Protein AF-A0A3D5Q0X5-F1 (afdb_monomer)

Radius of gyration: 21.42 Å; Cα contacts (8 Å, |Δi|>4): 268; chains: 1; bounding box: 48×44×66 Å

Nearest PDB structures (foldseek):
  3klq-assembly1_A  TM=2.831E-01  e=4.852E-01  Streptococcus pyogenes
  3klq-assembly2_B  TM=2.777E-01  e=5.417E-01  Streptococcus pyogenes
  8k6t-assembly1_A  TM=2.845E-01  e=7.535E-01  Streptococcus pyogenes serotype M3
  8tld-assembly1_E  TM=3.742E-01  e=3.516E+00  Homo sapiens
  5gni-assembly1_A  TM=3.194E-01  e=2.392E+00  Homo sapiens

pLDDT: mean 80.05, std 17.89, range [35.81, 97.56]

Secondary structure (DSSP, 8-state):
------SSS-------------PPPGGG----PEEEEEEESSTT--EEEEEEE--BTTB------SPPSEEEEEEEE--SS-SSEES-TTSEEEESEETTEE-PEEE-SSPPP------EE-----TTSS---TT---EEPPBPTTSSB--------

Mean predicted aligned error: 11.29 Å

Foldseek 3Di:
DDDDDDPDPDRDDDDDDDDDDDDDQLQPAWLDKKKKFWFAPDPVRATPDIAIFTRGRNDTDDDDDPDDFHKTKIKMWDPPVQPQFGLAAQIKIWTPPDVVDHDIDGDGPDDDDDHDTDIDGHHPDPVPDDDPPVPDDGHGADADPVRHHPPDHDDDD

Sequence (157 aa):
QVVYDAGSASGRTLTIPVIQQTGDSLNDRNAGRHYVLLVSTGDSQETVQQVVVEAQAGQYRFAFNDVSPGKYFLVAGTDTDNNGLICENGEACAEYPVNGLPEPLVFDGDSLPELSLSTSFRRPTISALGEPRYGFRGYRIKPASDGSPIKRVRTSD

Solvent-accessible surface area (backbone atoms only — not comparable to full-atom values): 10099 Å² total; per-residue (Å²): 140,85,88,78,90,74,96,64,99,66,92,76,84,82,84,78,90,79,86,80,78,82,72,78,55,69,50,70,43,66,82,58,60,29,45,37,35,36,21,38,74,56,96,80,49,48,46,78,45,75,47,34,36,56,58,54,73,35,36,75,75,86,83,87,76,92,68,73,60,47,56,27,35,47,37,35,18,18,51,85,86,69,81,51,38,20,47,35,72,74,16,33,24,20,25,28,74,34,74,99,56,62,47,76,44,79,40,84,65,66,89,75,77,94,81,78,64,67,76,42,66,35,66,74,80,61,98,82,71,72,89,69,70,78,88,69,73,46,50,55,61,58,57,33,101,86,67,44,75,67,85,67,65,67,78,82,128

Structure (mmCIF, N/CA/C/O backbone):
data_AF-A0A3D5Q0X5-F1
#
_entry.id   AF-A0A3D5Q0X5-F1
#
loop_
_atom_site.group_PDB
_atom_site.id
_atom_site.type_symbol
_atom_site.label_atom_id
_atom_site.label_alt_id
_atom_site.label_comp_id
_atom_site.label_asym_id
_atom_site.label_entity_id
_atom_site.label_seq_id
_atom_site.pdbx_PDB_ins_code
_atom_site.Cartn_x
_atom_site.Cartn_y
_atom_site.Cartn_z
_atom_site.occupancy
_atom_site.B_iso_or_equiv
_atom_site.auth_seq_id
_atom_site.auth_comp_id
_atom_site.auth_asym_id
_atom_site.auth_atom_id
_atom_site.pdbx_PDB_model_num
ATOM 1 N N . GLN A 1 1 ? 13.290 9.099 -37.656 1.00 42.53 1 GLN A N 1
ATOM 2 C CA . GLN A 1 1 ? 14.292 9.836 -38.454 1.00 42.53 1 GLN A CA 1
ATOM 3 C C . GLN A 1 1 ? 13.991 11.315 -38.263 1.00 42.53 1 GLN A C 1
ATOM 5 O O . GLN A 1 1 ? 12.853 11.695 -38.499 1.00 42.53 1 GLN A O 1
ATOM 10 N N . VAL A 1 2 ? 14.924 12.113 -37.742 1.00 41.03 2 VAL A N 1
ATOM 11 C CA . VAL A 1 2 ? 14.722 13.562 -37.567 1.00 41.03 2 VAL A CA 1
ATOM 12 C C . VAL A 1 2 ? 15.650 14.264 -38.547 1.00 41.03 2 VAL A C 1
ATOM 14 O O . VAL A 1 2 ? 16.857 14.042 -38.505 1.00 41.03 2 VAL A O 1
ATOM 17 N N . VAL A 1 3 ? 15.079 15.050 -39.456 1.00 42.88 3 VAL A N 1
ATOM 18 C CA . VAL A 1 3 ? 15.833 15.861 -40.416 1.00 42.88 3 VAL A CA 1
ATOM 19 C C . VAL A 1 3 ? 15.904 17.273 -39.851 1.00 42.88 3 VAL A C 1
ATOM 21 O O . VAL A 1 3 ? 14.868 17.857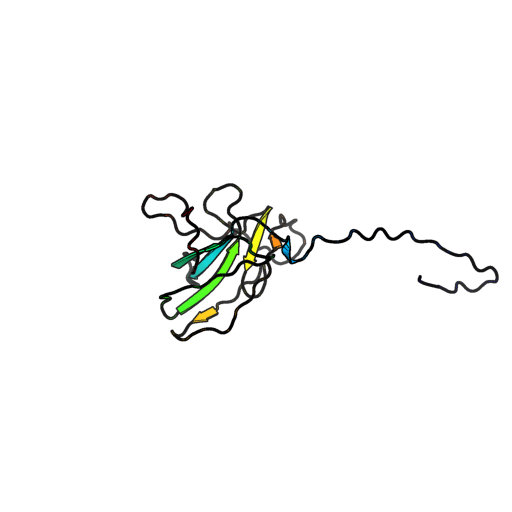 -39.544 1.00 42.88 3 VAL A O 1
ATOM 24 N N . TYR A 1 4 ? 17.112 17.808 -39.693 1.00 48.81 4 TYR A N 1
ATOM 25 C CA . TYR A 1 4 ? 17.330 19.216 -39.375 1.00 48.81 4 TYR A CA 1
ATOM 26 C C . TYR A 1 4 ? 18.122 19.867 -40.510 1.00 48.81 4 TYR A C 1
ATOM 28 O O . TYR A 1 4 ? 19.075 19.278 -41.022 1.00 48.81 4 TYR A O 1
ATOM 36 N N . ASP A 1 5 ? 17.701 21.064 -40.915 1.00 50.16 5 ASP A N 1
ATOM 37 C CA . ASP A 1 5 ? 18.340 21.834 -41.980 1.00 50.16 5 ASP A CA 1
ATOM 38 C C . ASP A 1 5 ? 19.329 22.827 -41.356 1.00 50.16 5 ASP A C 1
ATOM 40 O O . ASP A 1 5 ? 18.942 23.785 -40.684 1.00 50.16 5 ASP A O 1
ATOM 44 N N . ALA A 1 6 ? 20.622 22.553 -41.519 1.00 47.62 6 ALA A N 1
ATOM 45 C CA . ALA A 1 6 ? 21.673 23.515 -41.235 1.00 47.62 6 ALA A CA 1
ATOM 46 C C . ALA A 1 6 ? 22.067 24.147 -42.569 1.00 47.62 6 ALA A C 1
ATOM 48 O O . ALA A 1 6 ? 22.757 23.524 -43.378 1.00 47.62 6 ALA A O 1
ATOM 49 N N . GLY A 1 7 ? 21.591 25.372 -42.792 1.00 50.75 7 GLY A N 1
ATOM 50 C CA . GLY A 1 7 ? 21.785 26.121 -44.026 1.00 50.75 7 GLY A CA 1
ATOM 51 C C . GLY A 1 7 ? 23.257 26.276 -44.393 1.00 50.75 7 GLY A C 1
ATOM 52 O O . GLY A 1 7 ? 23.924 27.188 -43.917 1.00 50.75 7 GLY A O 1
ATOM 53 N N . SER A 1 8 ? 23.754 25.371 -45.235 1.00 53.22 8 SER A N 1
ATOM 54 C CA . SER A 1 8 ? 24.803 25.548 -46.247 1.00 53.22 8 SER A CA 1
ATOM 55 C C . SER A 1 8 ? 25.090 24.194 -46.902 1.00 53.22 8 SER A C 1
ATOM 57 O O . SER A 1 8 ? 25.695 23.309 -46.306 1.00 53.22 8 SER A O 1
ATOM 59 N N . ALA A 1 9 ? 24.607 24.059 -48.139 1.00 54.34 9 ALA A N 1
ATOM 60 C CA . ALA A 1 9 ? 24.952 23.097 -49.188 1.00 54.34 9 ALA A CA 1
ATOM 61 C C . ALA A 1 9 ? 25.980 21.994 -48.846 1.00 54.34 9 ALA A C 1
ATOM 63 O O . ALA A 1 9 ? 27.131 22.054 -49.269 1.00 54.34 9 ALA A O 1
ATOM 64 N N . SER A 1 10 ? 25.544 20.961 -48.123 1.00 59.34 10 SER A N 1
ATOM 65 C CA . SER A 1 10 ? 25.983 19.556 -48.215 1.00 59.34 10 SER A CA 1
ATOM 66 C C . SER A 1 10 ? 25.198 18.775 -47.165 1.00 59.34 10 SER A C 1
ATOM 68 O O . SER A 1 10 ? 25.491 18.873 -45.975 1.00 59.34 10 SER A O 1
ATOM 70 N N . GLY A 1 11 ? 24.171 18.032 -47.584 1.00 51.44 11 GLY A N 1
ATOM 71 C CA . GLY A 1 11 ? 23.324 17.256 -46.675 1.00 51.44 11 GLY A CA 1
ATOM 72 C C . GLY A 1 11 ? 24.134 16.202 -45.918 1.00 51.44 11 GLY A C 1
ATOM 73 O O . GLY A 1 11 ? 24.429 15.134 -46.448 1.00 51.44 11 GLY A O 1
ATOM 74 N N . ARG A 1 12 ? 24.520 16.498 -44.674 1.00 60.34 12 ARG A N 1
ATOM 75 C CA . ARG A 1 12 ? 25.175 15.542 -43.774 1.00 60.34 12 ARG A CA 1
ATOM 76 C C . ARG A 1 12 ? 24.084 14.769 -43.044 1.00 60.34 12 ARG A C 1
ATOM 78 O O . ARG A 1 12 ? 23.283 15.355 -42.326 1.00 60.34 12 ARG A O 1
ATOM 85 N N . THR A 1 13 ? 24.051 13.454 -43.236 1.00 59.34 13 THR A N 1
ATOM 86 C CA . THR A 1 13 ? 23.110 12.577 -42.529 1.00 59.34 13 THR A CA 1
ATOM 87 C C . THR A 1 13 ? 23.695 12.219 -41.165 1.00 59.34 13 THR A C 1
ATOM 89 O O . THR A 1 13 ? 24.755 11.599 -41.094 1.00 59.34 13 THR A O 1
ATOM 92 N N . LEU A 1 14 ? 23.022 12.616 -40.083 1.00 60.47 14 LEU A N 1
ATOM 93 C CA . LEU A 1 14 ? 23.334 12.167 -38.727 1.00 60.47 14 LEU A CA 1
ATOM 94 C C . LEU A 1 14 ? 22.533 10.895 -38.425 1.00 60.47 14 LEU A C 1
ATOM 96 O O . LEU A 1 14 ? 21.306 10.935 -38.327 1.00 60.47 14 LEU A O 1
ATOM 100 N N . THR A 1 15 ? 23.225 9.772 -38.253 1.00 69.12 15 THR A N 1
ATOM 101 C CA . THR A 1 15 ? 22.608 8.509 -37.833 1.00 69.12 15 THR A CA 1
ATOM 102 C C . THR A 1 15 ? 22.678 8.401 -36.315 1.00 69.12 15 THR A C 1
ATOM 104 O O . THR A 1 15 ? 23.752 8.183 -35.761 1.00 69.12 15 THR A O 1
ATOM 107 N N . ILE A 1 16 ? 21.537 8.549 -35.642 1.00 77.62 16 ILE A N 1
ATOM 108 C CA . ILE A 1 16 ? 21.417 8.313 -34.199 1.00 77.62 16 ILE A CA 1
ATOM 109 C C . ILE A 1 16 ? 20.920 6.873 -34.001 1.00 77.62 16 ILE A C 1
ATOM 111 O O . ILE A 1 16 ? 19.772 6.593 -34.358 1.00 77.62 16 ILE A O 1
ATOM 115 N N . PRO A 1 17 ? 21.740 5.943 -33.477 1.00 61.59 17 PRO A N 1
ATOM 116 C CA . PRO A 1 17 ? 21.267 4.606 -33.149 1.00 61.59 17 PRO A CA 1
ATOM 117 C C . PRO A 1 17 ? 20.294 4.686 -31.968 1.00 61.59 17 PRO A C 1
ATOM 119 O O . PRO A 1 17 ? 20.628 5.214 -30.910 1.00 61.59 17 PRO A O 1
ATOM 122 N N . VAL A 1 18 ? 19.082 4.163 -32.154 1.00 67.44 18 VAL A N 1
ATOM 123 C CA . VAL A 1 18 ? 18.099 4.004 -31.077 1.00 67.44 18 VAL A CA 1
ATOM 124 C C . VAL A 1 18 ? 18.121 2.547 -30.641 1.00 67.44 18 VAL A C 1
ATOM 126 O O . VAL A 1 18 ? 17.906 1.653 -31.455 1.00 67.44 18 VAL A O 1
ATOM 129 N N . ILE A 1 19 ? 18.370 2.312 -29.355 1.00 70.62 19 ILE A N 1
ATOM 130 C CA . ILE A 1 19 ? 18.201 0.998 -28.736 1.00 70.62 19 ILE A CA 1
ATOM 131 C C . ILE A 1 19 ? 16.806 0.996 -28.108 1.00 70.62 19 ILE A C 1
ATOM 133 O O . ILE A 1 19 ? 16.572 1.686 -27.118 1.00 70.62 19 ILE A O 1
ATOM 137 N N . GLN A 1 20 ? 15.869 0.263 -28.708 1.00 51.06 20 GLN A N 1
ATOM 138 C CA . GLN A 1 20 ? 14.539 0.043 -28.143 1.00 51.06 20 GLN A CA 1
ATOM 139 C C . GLN A 1 20 ? 14.530 -1.319 -27.453 1.00 51.06 20 G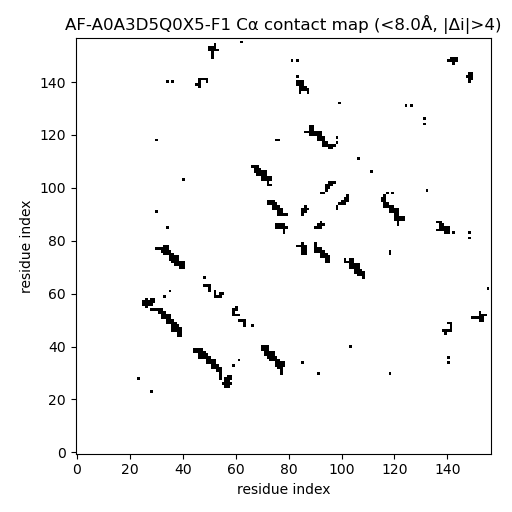LN A C 1
ATOM 141 O O . GLN A 1 20 ? 14.534 -2.356 -28.111 1.00 51.06 20 GLN A O 1
ATOM 146 N N . GLN A 1 21 ? 14.534 -1.320 -26.124 1.00 63.19 21 GLN A N 1
ATOM 147 C CA . GLN A 1 21 ? 14.302 -2.536 -25.356 1.00 63.19 21 GLN A CA 1
ATOM 148 C C . GLN A 1 21 ? 12.796 -2.824 -25.391 1.00 63.19 21 GLN A C 1
ATOM 150 O O . GLN A 1 21 ? 11.995 -1.988 -24.972 1.00 63.19 21 GLN A O 1
ATOM 155 N N . THR A 1 22 ? 12.392 -3.969 -25.941 1.00 63.47 22 THR A N 1
ATOM 156 C CA . THR A 1 22 ? 11.013 -4.453 -25.814 1.00 63.47 22 THR A CA 1
ATOM 157 C C . THR A 1 22 ? 10.741 -4.671 -24.332 1.00 63.47 22 THR A C 1
ATOM 159 O O . THR A 1 22 ? 11.412 -5.490 -23.708 1.00 63.47 22 THR A O 1
ATOM 162 N N . GLY A 1 23 ? 9.829 -3.886 -23.757 1.00 63.06 23 GL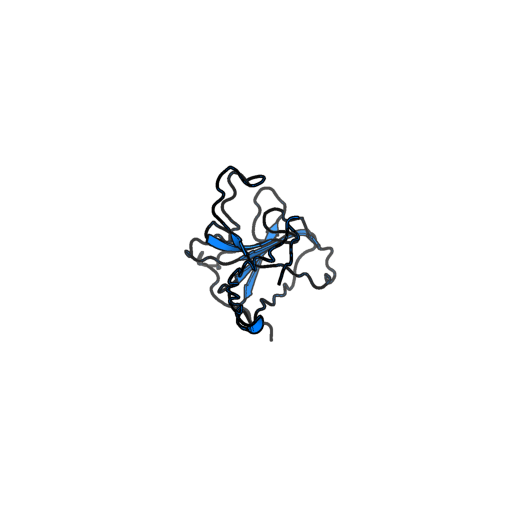Y A N 1
ATOM 163 C CA . GLY A 1 23 ? 9.412 -4.084 -22.372 1.00 63.06 23 GLY A CA 1
ATOM 164 C C . GLY A 1 23 ? 8.755 -5.451 -22.200 1.00 63.06 23 GLY A C 1
ATOM 165 O O . GLY A 1 23 ? 8.180 -5.979 -23.154 1.00 63.06 23 GLY A O 1
ATOM 166 N N . ASP A 1 24 ? 8.837 -6.000 -20.990 1.00 68.69 24 ASP A N 1
ATOM 167 C CA . ASP A 1 24 ? 8.119 -7.223 -20.633 1.00 68.69 24 ASP A CA 1
ATOM 168 C C . ASP A 1 24 ? 6.622 -7.067 -20.929 1.00 68.69 24 ASP A C 1
ATOM 170 O O . ASP A 1 24 ? 6.061 -5.962 -20.844 1.00 68.69 24 ASP A O 1
ATOM 174 N N . SER A 1 25 ? 5.967 -8.178 -21.282 1.00 81.94 25 SER A N 1
ATOM 175 C CA . SER A 1 25 ? 4.516 -8.195 -21.461 1.00 81.94 25 SER A CA 1
ATOM 176 C C . SER A 1 25 ? 3.849 -7.616 -20.219 1.00 81.94 25 SER A C 1
ATOM 178 O O . SER A 1 25 ? 4.258 -7.896 -19.091 1.00 81.94 25 SER A O 1
ATOM 180 N N . LEU A 1 26 ? 2.781 -6.834 -20.403 1.00 80.94 26 LEU A N 1
ATOM 181 C CA . LEU A 1 26 ? 2.017 -6.308 -19.269 1.00 80.94 26 LEU A CA 1
ATOM 182 C C . LEU A 1 26 ? 1.568 -7.435 -18.333 1.00 80.94 26 LEU A C 1
ATOM 184 O O . LEU A 1 26 ? 1.562 -7.233 -17.125 1.00 80.94 26 LEU A O 1
ATOM 188 N N . ASN A 1 27 ? 1.281 -8.616 -18.886 1.00 86.38 27 ASN A N 1
ATOM 189 C CA . ASN A 1 27 ? 0.823 -9.784 -18.140 1.00 86.38 27 ASN A CA 1
ATOM 190 C C . ASN A 1 27 ? 1.921 -10.459 -17.303 1.00 86.38 27 ASN A C 1
ATOM 192 O O . ASN A 1 27 ? 1.593 -11.206 -16.383 1.00 86.38 27 ASN A O 1
ATOM 196 N N . ASP A 1 28 ? 3.193 -10.177 -17.590 1.00 87.62 28 ASP A N 1
ATOM 197 C CA . ASP A 1 28 ? 4.343 -10.757 -16.886 1.00 87.62 28 ASP A CA 1
ATOM 198 C C . ASP A 1 28 ? 4.808 -9.866 -15.722 1.00 87.62 28 ASP A C 1
ATOM 200 O O . ASP A 1 28 ? 5.703 -10.233 -14.960 1.00 87.62 28 ASP A O 1
ATOM 204 N N . ARG A 1 29 ? 4.191 -8.687 -15.548 1.00 89.69 29 ARG A N 1
ATOM 205 C CA . ARG A 1 29 ? 4.526 -7.757 -14.466 1.00 89.69 29 ARG A CA 1
ATOM 206 C C . ARG A 1 29 ? 4.226 -8.380 -13.108 1.00 89.69 29 ARG A C 1
ATOM 208 O O . ARG A 1 29 ? 3.078 -8.627 -12.751 1.00 89.69 29 ARG A O 1
ATOM 215 N N . ASN A 1 30 ? 5.270 -8.566 -12.316 1.00 93.44 30 ASN A N 1
ATOM 216 C CA . ASN A 1 30 ? 5.155 -9.068 -10.961 1.00 93.44 30 ASN A CA 1
ATOM 217 C C . ASN A 1 30 ? 6.215 -8.394 -10.089 1.00 93.44 30 ASN A C 1
ATOM 219 O O . ASN A 1 30 ? 7.408 -8.634 -10.241 1.00 93.44 30 ASN A O 1
ATOM 223 N N . ALA A 1 31 ? 5.769 -7.534 -9.182 1.00 93.50 31 ALA A N 1
ATOM 224 C CA . ALA A 1 31 ? 6.600 -6.866 -8.189 1.00 93.50 31 ALA A CA 1
ATOM 225 C C . ALA A 1 31 ? 6.669 -7.647 -6.859 1.00 93.50 31 ALA A C 1
ATOM 227 O O . ALA A 1 31 ? 7.088 -7.095 -5.850 1.00 93.50 31 ALA A O 1
ATOM 228 N N . GLY A 1 32 ? 6.263 -8.921 -6.844 1.00 93.50 32 GLY A N 1
ATOM 229 C CA . GLY A 1 32 ? 6.203 -9.781 -5.664 1.00 93.50 32 GLY A CA 1
ATOM 230 C C . GLY A 1 32 ? 4.903 -9.642 -4.869 1.00 93.50 32 GLY A C 1
ATOM 231 O O . GLY A 1 32 ? 4.003 -8.880 -5.233 1.00 93.50 32 GLY A O 1
ATOM 232 N N . ARG A 1 33 ? 4.816 -10.383 -3.762 1.00 94.94 33 ARG A N 1
ATOM 233 C CA . ARG A 1 33 ? 3.665 -10.388 -2.850 1.00 94.94 33 ARG A CA 1
ATOM 234 C C . ARG A 1 33 ? 3.346 -8.982 -2.349 1.00 94.94 33 ARG A C 1
ATOM 236 O O . ARG A 1 33 ? 4.207 -8.333 -1.760 1.00 94.94 33 ARG A O 1
ATOM 243 N N . HIS A 1 34 ? 2.105 -8.543 -2.531 1.00 96.25 34 HIS A N 1
ATOM 244 C CA . HIS A 1 34 ? 1.633 -7.255 -2.032 1.00 96.25 34 HIS A CA 1
ATOM 245 C C . HIS A 1 34 ? 0.760 -7.430 -0.791 1.00 96.25 34 HIS A C 1
ATOM 247 O O . HIS A 1 34 ? -0.132 -8.280 -0.741 1.00 96.25 34 HIS A O 1
ATOM 253 N N . TYR A 1 35 ? 0.989 -6.572 0.195 1.00 97.19 35 TYR A N 1
ATOM 254 C CA . TYR A 1 35 ? 0.080 -6.316 1.300 1.00 97.19 35 TYR A CA 1
ATOM 255 C C . TYR A 1 35 ? -0.725 -5.073 0.947 1.00 97.19 35 TYR A C 1
ATOM 257 O O . TYR A 1 35 ? -0.144 -4.006 0.780 1.00 97.19 35 TYR A O 1
ATOM 265 N N . VAL A 1 36 ? -2.042 -5.212 0.816 1.00 96.94 36 VAL A N 1
ATOM 266 C CA . VAL A 1 36 ? -2.968 -4.095 0.604 1.00 96.94 36 VAL A CA 1
ATOM 267 C C . VAL A 1 36 ? -3.611 -3.756 1.938 1.00 96.94 36 VAL A C 1
ATOM 269 O O . VAL A 1 36 ? -4.195 -4.624 2.592 1.00 96.94 36 VAL A O 1
ATOM 272 N N . LEU A 1 37 ? -3.482 -2.503 2.349 1.00 97.00 37 LEU A N 1
ATOM 273 C CA . LEU A 1 37 ? -3.818 -1.991 3.665 1.00 97.00 37 LEU A CA 1
ATOM 274 C C . LEU A 1 37 ? -4.879 -0.893 3.544 1.00 97.00 37 LEU A C 1
ATOM 276 O O . LEU A 1 37 ? -4.760 0.007 2.710 1.00 97.00 37 LEU A O 1
ATOM 280 N N . LEU A 1 38 ? -5.869 -0.934 4.437 1.00 95.81 38 LEU A N 1
ATOM 281 C CA . LEU A 1 38 ? -6.606 0.265 4.831 1.00 95.81 38 LEU A CA 1
ATOM 282 C C . LEU A 1 38 ? -5.982 0.788 6.116 1.00 95.81 38 LEU A C 1
ATOM 284 O O . LEU A 1 38 ? -5.913 0.071 7.118 1.00 95.81 38 LEU A O 1
ATOM 288 N N . VAL A 1 39 ? -5.537 2.036 6.079 1.00 96.12 39 VAL A N 1
ATOM 289 C CA . VAL A 1 39 ? -4.825 2.695 7.173 1.00 96.12 39 VAL A CA 1
ATOM 290 C C . VAL A 1 39 ? -5.682 3.838 7.701 1.00 96.12 39 VAL A C 1
ATOM 292 O O . VAL A 1 39 ? -6.203 4.634 6.924 1.00 96.12 39 VAL A O 1
ATOM 295 N N . SER A 1 40 ? -5.853 3.925 9.018 1.00 94.69 40 SER A N 1
ATOM 296 C CA . SER A 1 40 ? -6.577 5.024 9.662 1.00 94.69 40 SER A CA 1
ATOM 297 C C . SER A 1 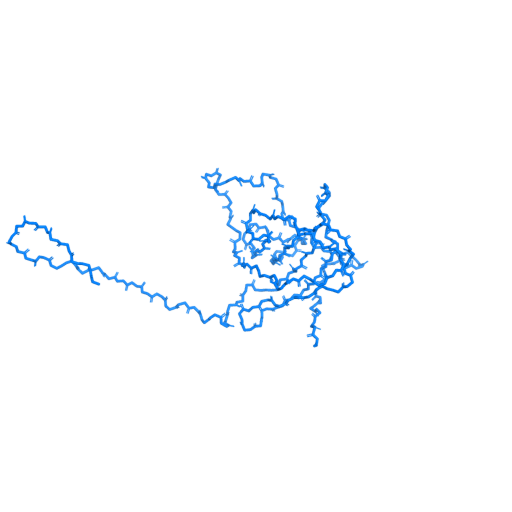40 ? -5.926 6.374 9.348 1.00 94.69 40 SER A C 1
ATOM 299 O O . SER A 1 40 ? -4.703 6.489 9.309 1.00 94.69 40 SER A O 1
ATOM 301 N N . THR A 1 41 ? -6.732 7.420 9.170 1.00 93.75 41 THR A N 1
ATOM 302 C CA . THR A 1 41 ? -6.228 8.790 8.971 1.00 93.75 41 THR A CA 1
ATOM 303 C C . THR A 1 41 ? -5.916 9.516 10.283 1.00 93.75 41 THR A C 1
ATOM 305 O O . THR A 1 41 ? -5.592 10.700 10.253 1.00 93.75 41 THR A O 1
ATOM 308 N N . GLY A 1 42 ? -6.077 8.852 11.433 1.00 87.88 42 GLY A N 1
ATOM 309 C CA . GLY A 1 42 ? -5.689 9.394 12.736 1.00 87.88 42 GLY A CA 1
ATOM 310 C C . GLY A 1 42 ? -4.171 9.414 12.939 1.00 87.88 42 GLY A C 1
ATOM 311 O O . GLY A 1 42 ? -3.420 8.845 12.148 1.00 87.88 42 GLY A O 1
ATOM 312 N N . ASP A 1 43 ? -3.726 10.025 14.037 1.00 82.69 43 ASP A N 1
ATOM 313 C CA . ASP A 1 43 ? -2.300 10.257 14.317 1.00 82.69 43 ASP A CA 1
ATOM 314 C C . ASP A 1 43 ? -1.459 8.973 14.359 1.00 82.69 43 ASP A C 1
ATOM 316 O O . ASP A 1 43 ? -0.291 8.987 13.974 1.00 82.69 43 ASP A O 1
ATOM 320 N N . SER A 1 44 ? -2.042 7.849 14.793 1.00 82.31 44 SER A N 1
ATOM 321 C CA . SER A 1 44 ? -1.326 6.571 14.873 1.00 82.31 44 SER A CA 1
ATOM 322 C C . SER A 1 44 ? -1.149 5.868 13.524 1.00 82.31 44 SER A C 1
ATOM 324 O O . SER A 1 44 ? -0.329 4.955 13.437 1.00 82.31 44 SER A O 1
ATOM 326 N N . GLN A 1 45 ? -1.893 6.281 12.485 1.00 87.88 45 GLN A N 1
ATOM 327 C CA . GLN A 1 45 ? -1.921 5.654 11.156 1.00 87.88 45 GLN A CA 1
ATOM 328 C C . GLN A 1 45 ? -1.904 4.121 11.212 1.00 87.88 45 GLN A C 1
ATOM 330 O O . GLN A 1 45 ? -1.104 3.444 10.564 1.00 87.88 45 GLN A O 1
ATOM 335 N N . GLU A 1 46 ? -2.784 3.559 12.035 1.00 92.12 46 GLU A N 1
ATOM 336 C CA . GLU A 1 46 ? -2.864 2.116 12.216 1.00 92.12 46 GLU A CA 1
ATOM 337 C C . GLU A 1 46 ? -3.579 1.425 11.058 1.00 92.12 46 GLU A C 1
ATOM 339 O O . GLU A 1 46 ? -4.595 1.900 10.545 1.00 92.12 46 GLU A O 1
ATOM 344 N N . THR A 1 47 ? -3.070 0.254 10.683 1.00 95.12 47 THR A N 1
ATOM 345 C CA . THR A 1 47 ? -3.698 -0.618 9.689 1.00 95.12 47 THR A CA 1
ATOM 346 C C . THR A 1 47 ? -4.939 -1.281 10.275 1.00 95.12 47 THR A C 1
ATOM 348 O O . THR A 1 47 ? -4.854 -2.152 11.144 1.00 95.12 47 THR A O 1
ATOM 351 N N . VAL A 1 48 ? -6.109 -0.901 9.764 1.00 93.75 48 VAL A N 1
ATOM 352 C CA . VAL A 1 48 ? -7.405 -1.413 10.225 1.00 93.75 48 VAL A CA 1
ATOM 353 C C . VAL A 1 48 ? -7.775 -2.724 9.530 1.00 93.75 48 VAL A C 1
ATOM 355 O O . VAL A 1 48 ? -8.215 -3.681 10.178 1.00 93.75 48 VAL A O 1
ATOM 358 N N . GLN A 1 49 ? -7.519 -2.803 8.225 1.00 93.38 49 GLN A N 1
ATOM 359 C CA . GLN A 1 49 ? -7.783 -3.961 7.375 1.00 93.38 49 GLN A CA 1
ATOM 360 C C . GLN A 1 49 ? -6.564 -4.266 6.516 1.00 93.38 49 GLN A C 1
ATOM 362 O O . GLN A 1 49 ? -5.820 -3.367 6.128 1.00 93.38 49 GLN A O 1
ATOM 367 N N . GLN A 1 50 ? -6.381 -5.548 6.218 1.00 94.75 50 GLN A N 1
ATOM 368 C CA . GLN A 1 50 ? -5.282 -6.033 5.398 1.00 94.75 50 GLN A CA 1
ATOM 369 C C . GLN A 1 50 ? -5.732 -7.220 4.555 1.00 94.75 50 GLN A C 1
ATOM 371 O O . GLN A 1 50 ? -6.337 -8.161 5.072 1.00 94.75 50 GLN A O 1
ATOM 376 N N . VAL A 1 51 ? -5.332 -7.213 3.289 1.00 93.56 51 VAL A N 1
ATOM 377 C CA . VAL A 1 51 ? -5.367 -8.377 2.404 1.00 93.56 51 VAL A CA 1
ATOM 378 C C . VAL A 1 51 ? -4.006 -8.585 1.756 1.00 93.56 51 VAL A C 1
ATOM 380 O O . VAL A 1 51 ? -3.234 -7.649 1.570 1.00 93.56 51 VAL A O 1
ATOM 383 N N . VAL A 1 52 ? -3.690 -9.843 1.467 1.00 94.62 52 VAL A N 1
ATOM 384 C CA . VAL A 1 52 ? -2.419 -10.248 0.863 1.00 94.62 52 VAL A CA 1
ATOM 385 C C . VAL A 1 52 ? -2.727 -10.834 -0.498 1.00 94.62 52 VAL A C 1
ATOM 387 O O . VAL A 1 52 ? -3.565 -11.732 -0.595 1.00 94.62 52 VAL A O 1
ATOM 390 N N . VAL A 1 53 ? -2.066 -10.315 -1.526 1.00 94.06 53 VAL A N 1
ATOM 391 C CA . VAL A 1 53 ? -2.364 -10.606 -2.928 1.00 94.06 53 VAL A CA 1
ATOM 392 C C . VAL A 1 53 ? -1.081 -10.869 -3.708 1.00 94.06 53 VAL A C 1
ATOM 394 O O . VAL A 1 53 ? -0.007 -10.360 -3.380 1.00 94.06 53 VAL A O 1
ATOM 397 N N . GLU A 1 54 ? -1.208 -11.670 -4.756 1.00 95.00 54 GLU A N 1
ATOM 398 C CA . GLU A 1 54 ? -0.139 -11.985 -5.701 1.00 95.00 54 GLU A CA 1
ATOM 399 C C . GLU A 1 54 ? -0.521 -11.455 -7.083 1.00 95.00 54 GLU A C 1
ATOM 401 O O . GLU A 1 54 ? -1.706 -11.282 -7.384 1.00 95.00 54 GLU A O 1
ATOM 406 N N . ALA A 1 55 ? 0.479 -11.202 -7.926 1.00 94.19 55 ALA A N 1
ATOM 407 C CA . ALA A 1 55 ? 0.226 -10.763 -9.290 1.00 94.19 55 ALA A CA 1
ATOM 408 C C . ALA A 1 55 ? -0.450 -11.883 -10.093 1.00 94.19 55 ALA A C 1
ATOM 410 O O . ALA A 1 55 ? 0.038 -13.013 -10.149 1.00 94.19 55 ALA A O 1
ATOM 411 N N . GLN A 1 56 ? -1.547 -11.551 -10.764 1.00 93.81 56 GLN A N 1
ATOM 412 C CA . GLN A 1 56 ? -2.222 -12.409 -11.729 1.00 93.81 56 GLN A CA 1
ATOM 413 C C . GLN A 1 56 ? -2.370 -11.636 -13.034 1.00 93.81 56 GLN A C 1
ATOM 415 O O . GLN A 1 56 ? -3.001 -10.579 -13.060 1.00 93.81 56 GLN A O 1
ATOM 420 N N . ALA A 1 57 ? -1.761 -12.146 -14.109 1.00 90.88 57 ALA A N 1
ATOM 421 C CA . ALA A 1 57 ? -1.724 -11.480 -15.413 1.00 90.88 57 ALA A CA 1
ATOM 422 C C . ALA A 1 57 ? -1.334 -9.990 -15.305 1.00 90.88 57 ALA A C 1
ATOM 424 O O . ALA A 1 57 ? -2.011 -9.110 -15.836 1.00 90.88 57 ALA A O 1
ATOM 425 N N . GLY A 1 58 ? -0.254 -9.701 -14.574 1.00 90.69 58 GLY A N 1
ATOM 426 C CA . GLY A 1 58 ? 0.274 -8.344 -14.457 1.00 90.69 58 GLY A CA 1
ATOM 427 C C . GLY A 1 58 ? -0.409 -7.439 -13.436 1.00 90.69 58 GLY A C 1
ATOM 428 O O . GLY A 1 58 ? -0.044 -6.268 -13.330 1.00 90.69 58 GLY A O 1
ATOM 429 N N . GLN A 1 59 ? -1.430 -7.934 -12.731 1.00 93.44 59 GLN A N 1
ATOM 430 C CA . GLN A 1 59 ? -2.305 -7.118 -11.890 1.00 93.44 59 GLN A CA 1
ATOM 431 C C . GLN A 1 59 ? -2.459 -7.702 -10.490 1.00 93.44 59 GLN A C 1
ATOM 433 O O . GLN A 1 59 ? -2.505 -8.916 -10.304 1.00 93.44 59 GLN A O 1
ATOM 438 N N . TYR A 1 60 ? -2.614 -6.814 -9.513 1.00 94.62 60 TYR A N 1
ATOM 439 C CA . TYR A 1 60 ? -2.943 -7.163 -8.137 1.00 94.62 60 TYR A CA 1
ATOM 440 C C . TYR A 1 60 ? -4.413 -6.843 -7.890 1.00 94.62 60 TYR A C 1
ATOM 442 O O . TYR A 1 60 ? -4.792 -5.678 -7.793 1.00 94.62 60 TYR A O 1
ATOM 450 N N . ARG A 1 61 ? -5.247 -7.881 -7.816 1.00 94.25 61 ARG A N 1
ATOM 451 C CA . ARG A 1 61 ? -6.681 -7.747 -7.532 1.00 94.25 61 ARG A CA 1
ATOM 452 C C . ARG A 1 61 ? -6.909 -7.916 -6.041 1.00 94.25 61 ARG A C 1
ATOM 454 O O . ARG A 1 61 ? -6.405 -8.869 -5.456 1.00 94.25 61 ARG A O 1
ATOM 461 N N . PHE A 1 62 ? -7.662 -7.006 -5.439 1.00 92.50 62 PHE A N 1
ATOM 462 C CA . PHE A 1 62 ? -7.968 -7.034 -4.015 1.00 92.50 62 PHE A CA 1
ATOM 463 C C . PHE A 1 62 ? -9.422 -6.637 -3.773 1.00 92.50 62 PHE A C 1
ATOM 465 O O . PHE A 1 62 ? -10.022 -5.911 -4.563 1.00 92.50 62 PHE A O 1
ATOM 472 N N . ALA A 1 63 ? -9.965 -7.100 -2.654 1.00 91.25 63 ALA A N 1
ATOM 473 C CA . ALA A 1 63 ? -11.260 -6.688 -2.143 1.00 91.25 63 ALA A CA 1
ATOM 474 C C . ALA A 1 63 ? -11.202 -6.676 -0.615 1.00 91.25 63 ALA A C 1
ATOM 476 O O . ALA A 1 63 ? -10.554 -7.529 -0.003 1.00 91.25 63 ALA A O 1
ATOM 477 N N . PHE A 1 64 ? -11.886 -5.713 -0.007 1.00 89.12 64 PHE A N 1
ATOM 478 C CA . PHE A 1 64 ? -12.111 -5.681 1.431 1.00 89.12 64 PHE A CA 1
ATOM 479 C C . PHE A 1 64 ? -13.583 -5.967 1.706 1.00 89.12 64 PHE A C 1
ATOM 481 O O . PHE A 1 64 ? -14.454 -5.393 1.059 1.00 89.12 64 PHE A O 1
ATOM 488 N N . ASN A 1 65 ? -13.838 -6.822 2.691 1.00 86.56 65 ASN A N 1
ATOM 489 C CA . ASN A 1 65 ? -15.178 -7.121 3.183 1.00 86.56 65 ASN A CA 1
ATOM 490 C C . ASN A 1 65 ? -15.317 -6.562 4.603 1.00 86.56 65 ASN A C 1
ATOM 492 O O . ASN A 1 65 ? -14.315 -6.448 5.314 1.00 86.56 65 ASN A O 1
ATOM 496 N N . ASP A 1 66 ? -16.545 -6.233 5.007 1.00 86.25 66 ASP A N 1
ATOM 497 C CA . ASP A 1 66 ? -16.878 -5.795 6.370 1.00 86.25 66 ASP A CA 1
ATOM 498 C C . ASP A 1 66 ? -16.035 -4.598 6.859 1.00 86.25 66 ASP A C 1
ATOM 500 O O . ASP A 1 66 ? -15.541 -4.558 7.990 1.00 86.25 66 ASP A O 1
ATOM 504 N N . VAL A 1 67 ? -15.828 -3.613 5.979 1.00 89.12 67 VAL A N 1
ATOM 505 C CA . VAL A 1 67 ? -15.177 -2.345 6.333 1.00 89.12 67 VAL A CA 1
ATOM 506 C C . VAL A 1 67 ? -16.207 -1.459 7.028 1.00 89.12 67 VAL A C 1
ATOM 508 O O . VAL A 1 67 ? -17.309 -1.275 6.524 1.00 89.12 67 VAL A O 1
ATOM 511 N N . SER A 1 68 ? -15.871 -0.909 8.192 1.00 92.31 68 SER A N 1
ATOM 512 C CA . SER A 1 68 ? -16.734 0.079 8.847 1.00 92.31 68 SER A CA 1
ATOM 513 C C . SER A 1 68 ? -16.684 1.418 8.103 1.00 92.31 68 SER A C 1
ATOM 515 O O . SER A 1 68 ? -15.625 1.767 7.582 1.00 92.31 68 SER A O 1
ATOM 517 N N . PRO A 1 69 ? -17.770 2.211 8.094 1.00 94.50 69 PRO A N 1
ATOM 518 C CA . PRO A 1 69 ? -17.724 3.581 7.596 1.00 94.50 69 PRO A CA 1
ATOM 519 C C . PRO A 1 69 ? -16.628 4.408 8.282 1.00 94.50 69 PRO A C 1
ATOM 521 O O . PRO A 1 69 ? -16.449 4.330 9.501 1.00 94.50 69 PRO A O 1
ATOM 524 N N . GLY A 1 70 ? -15.890 5.204 7.512 1.00 94.12 70 GLY A N 1
ATOM 525 C CA . GLY A 1 70 ? -14.752 5.964 8.010 1.00 94.12 70 GLY A CA 1
ATOM 526 C C . GLY A 1 70 ? -13.880 6.574 6.916 1.00 94.12 70 GLY A C 1
ATOM 527 O O . GLY A 1 70 ? -14.196 6.530 5.729 1.00 94.12 70 GLY A O 1
ATOM 528 N N . LYS A 1 71 ? -12.761 7.169 7.341 1.00 95.56 71 LYS A N 1
ATOM 529 C CA . LYS A 1 71 ? -11.740 7.728 6.449 1.00 95.56 71 LYS A CA 1
ATOM 530 C C . LYS A 1 71 ? -10.473 6.894 6.526 1.00 95.56 71 LYS A C 1
ATOM 532 O O . LYS A 1 71 ? -9.961 6.656 7.622 1.00 95.56 71 LYS A O 1
ATOM 537 N N . TYR A 1 72 ? -9.963 6.494 5.369 1.00 95.88 72 TYR A N 1
ATOM 538 C CA . TYR A 1 72 ? -8.828 5.586 5.271 1.00 95.88 72 TYR A CA 1
ATOM 539 C C . TYR A 1 72 ? -7.852 6.029 4.189 1.00 95.88 72 TYR A C 1
ATOM 541 O O . TYR A 1 72 ? -8.260 6.505 3.135 1.00 95.88 72 TYR A O 1
ATOM 549 N N . PHE A 1 73 ? -6.561 5.815 4.407 1.00 96.19 73 PHE A N 1
ATOM 550 C CA . PHE A 1 73 ? -5.615 5.723 3.303 1.00 96.19 73 PHE A CA 1
ATOM 551 C C . PHE A 1 73 ? -5.637 4.302 2.745 1.00 96.19 73 PHE A C 1
ATOM 553 O O . PHE A 1 73 ? -5.641 3.333 3.508 1.00 96.19 73 PHE A O 1
ATOM 560 N N . LEU A 1 74 ? -5.629 4.188 1.419 1.00 96.81 74 LEU A N 1
ATOM 561 C CA . LEU A 1 74 ? -5.482 2.921 0.712 1.00 96.81 74 LEU A CA 1
ATOM 562 C C . LEU A 1 74 ? -4.052 2.813 0.187 1.00 96.81 74 LEU A C 1
ATOM 564 O O . LEU A 1 74 ? -3.596 3.661 -0.585 1.00 96.81 74 LEU A O 1
ATOM 568 N N . VAL A 1 75 ? -3.350 1.773 0.626 1.00 97.12 75 VAL A N 1
ATOM 569 C CA . VAL A 1 75 ? -1.935 1.554 0.318 1.00 97.12 75 VAL A CA 1
ATOM 570 C C . VAL A 1 75 ? -1.718 0.093 -0.045 1.00 97.12 75 VAL A C 1
ATOM 572 O O . VAL A 1 75 ? -2.317 -0.783 0.565 1.00 97.12 75 VAL A O 1
ATOM 575 N N . ALA A 1 76 ? -0.841 -0.190 -0.999 1.00 97.56 76 ALA A N 1
ATOM 576 C CA . ALA A 1 76 ? -0.330 -1.522 -1.263 1.00 97.56 76 ALA A CA 1
ATOM 577 C C . ALA A 1 76 ? 1.193 -1.510 -1.409 1.00 97.56 76 ALA A C 1
ATOM 579 O O . ALA A 1 76 ? 1.768 -0.542 -1.898 1.00 97.56 76 ALA A O 1
ATOM 580 N N . GLY A 1 77 ? 1.861 -2.591 -1.025 1.00 97.06 77 GLY A N 1
ATOM 581 C CA . GLY A 1 77 ? 3.306 -2.689 -1.199 1.00 97.06 77 GLY A CA 1
ATOM 582 C C . GLY A 1 77 ? 3.889 -4.014 -0.745 1.00 97.06 77 GLY A C 1
ATOM 583 O O . GLY A 1 77 ? 3.194 -4.859 -0.181 1.00 97.06 77 GLY A O 1
ATOM 584 N N . THR A 1 78 ? 5.172 -4.200 -1.018 1.00 96.75 78 THR A N 1
ATOM 585 C CA . THR A 1 78 ? 5.949 -5.363 -0.570 1.00 96.75 78 THR A CA 1
ATOM 586 C C . THR A 1 78 ? 6.600 -5.086 0.774 1.00 96.75 78 THR A C 1
ATOM 588 O O . THR A 1 78 ? 6.998 -3.953 0.995 1.00 96.75 78 THR A O 1
ATOM 591 N N . ASP A 1 79 ? 6.766 -6.131 1.583 1.00 95.31 79 ASP A N 1
ATOM 592 C CA . ASP A 1 79 ? 7.668 -6.182 2.747 1.00 95.31 79 ASP A CA 1
ATOM 593 C C . ASP A 1 79 ? 8.830 -7.104 2.346 1.00 95.31 79 ASP A C 1
ATOM 595 O O . ASP A 1 79 ? 8.744 -8.333 2.472 1.00 95.31 79 ASP A O 1
ATOM 599 N N . THR A 1 80 ? 9.829 -6.544 1.665 1.00 92.19 80 THR A N 1
ATOM 600 C CA . THR A 1 80 ? 10.885 -7.321 0.989 1.00 92.19 80 THR A CA 1
ATOM 601 C C . THR A 1 80 ? 11.936 -7.807 1.980 1.00 92.19 80 THR A C 1
ATOM 603 O O . THR A 1 80 ? 12.467 -8.911 1.828 1.00 92.19 80 THR A O 1
ATOM 606 N N . ASP A 1 81 ? 12.220 -7.014 3.010 1.00 92.00 81 ASP A N 1
ATOM 607 C CA . ASP A 1 81 ? 13.168 -7.353 4.070 1.00 92.00 81 ASP A CA 1
ATOM 608 C C . ASP A 1 81 ? 12.508 -8.069 5.272 1.00 92.00 81 ASP A C 1
ATOM 610 O O . ASP A 1 81 ? 13.215 -8.576 6.144 1.00 92.00 81 ASP A O 1
ATOM 614 N N . ASN A 1 82 ? 11.179 -8.243 5.252 1.00 92.00 82 ASN A N 1
ATOM 615 C CA . ASN A 1 82 ? 10.357 -8.921 6.262 1.00 92.00 82 ASN A CA 1
ATOM 616 C C . ASN A 1 82 ? 10.397 -8.257 7.646 1.00 92.00 82 ASN A C 1
ATOM 618 O O . ASN A 1 82 ? 10.364 -8.949 8.671 1.00 92.00 82 ASN A O 1
ATOM 622 N N . ASN A 1 83 ? 10.473 -6.929 7.697 1.00 92.00 83 ASN A N 1
ATOM 623 C CA . ASN A 1 83 ? 10.484 -6.172 8.945 1.00 92.00 83 ASN A CA 1
ATOM 624 C C . ASN A 1 83 ? 9.070 -5.725 9.399 1.00 92.00 83 ASN A C 1
ATOM 626 O O . ASN A 1 83 ? 8.912 -5.137 10.477 1.00 92.00 83 ASN A O 1
ATOM 630 N N . GLY A 1 84 ? 8.035 -6.036 8.610 1.00 93.75 84 GLY A N 1
ATOM 631 C CA . GLY A 1 84 ? 6.640 -5.702 8.893 1.00 93.75 84 GLY A CA 1
ATOM 632 C C . GLY A 1 84 ? 6.241 -4.269 8.529 1.00 93.75 84 GLY A C 1
ATOM 633 O O . GLY A 1 84 ? 5.179 -3.797 8.958 1.00 93.75 84 GLY A O 1
ATOM 634 N N . LEU A 1 85 ? 7.070 -3.565 7.768 1.00 94.12 85 LEU A N 1
ATOM 635 C CA . LEU A 1 85 ? 6.760 -2.300 7.121 1.00 94.12 85 LEU A CA 1
ATOM 636 C C . LEU A 1 85 ? 6.727 -2.528 5.608 1.00 94.12 85 LEU A C 1
ATOM 638 O O . LEU A 1 85 ? 7.421 -3.385 5.080 1.00 94.12 85 LEU A O 1
ATOM 642 N N . ILE A 1 86 ? 5.852 -1.798 4.926 1.00 95.19 86 ILE A N 1
ATOM 643 C CA . ILE A 1 86 ? 5.813 -1.739 3.463 1.00 95.19 86 ILE A CA 1
ATOM 644 C C . ILE A 1 86 ? 6.064 -0.309 3.000 1.00 95.19 86 ILE A C 1
ATOM 646 O O . ILE A 1 86 ? 5.848 0.644 3.759 1.00 95.19 86 ILE A O 1
ATOM 650 N N . CYS A 1 87 ? 6.379 -0.145 1.715 1.00 94.19 87 CYS A N 1
ATOM 651 C CA . CYS A 1 87 ? 6.650 1.155 1.094 1.00 94.19 87 CYS A CA 1
ATOM 652 C C . CYS A 1 87 ? 7.904 1.849 1.648 1.00 94.19 87 CYS A C 1
ATOM 654 O O . CYS A 1 87 ? 8.010 3.081 1.608 1.00 94.19 87 CYS A O 1
ATOM 656 N N . GLU A 1 88 ? 8.865 1.074 2.137 1.00 92.19 88 GLU A N 1
ATOM 657 C CA . GLU A 1 88 ? 10.200 1.561 2.445 1.00 92.19 88 GLU A CA 1
ATOM 658 C C . GLU A 1 88 ? 11.050 1.724 1.176 1.00 92.19 88 GLU A C 1
ATOM 660 O O . GLU A 1 88 ? 10.649 1.410 0.052 1.00 92.19 88 GLU A O 1
ATOM 665 N N . ASN A 1 89 ? 12.245 2.291 1.336 1.00 88.56 89 ASN A N 1
ATOM 666 C CA . ASN A 1 89 ? 13.159 2.487 0.216 1.00 88.56 89 ASN A CA 1
ATOM 667 C C . ASN A 1 89 ? 13.563 1.140 -0.394 1.00 88.56 89 ASN A C 1
ATOM 669 O O . ASN A 1 89 ? 14.074 0.268 0.299 1.00 88.56 89 ASN A O 1
ATOM 673 N N . GLY A 1 90 ? 13.410 1.012 -1.710 1.00 88.75 90 GLY A N 1
ATOM 674 C CA . GLY A 1 90 ? 13.692 -0.219 -2.447 1.00 88.75 90 GLY A CA 1
ATOM 675 C C . GLY A 1 90 ? 12.502 -1.171 -2.551 1.00 88.75 90 GLY A C 1
ATOM 676 O O . GLY A 1 90 ? 12.582 -2.137 -3.303 1.00 88.75 90 GLY A O 1
ATOM 677 N N . GLU A 1 91 ? 11.391 -0.882 -1.878 1.00 93.88 91 GLU A N 1
ATOM 678 C CA . GLU A 1 91 ? 10.191 -1.710 -1.923 1.00 93.88 91 GLU A CA 1
ATOM 679 C C . GLU A 1 91 ? 9.213 -1.249 -3.001 1.00 93.88 91 GLU A C 1
ATOM 681 O O . GLU A 1 91 ? 9.147 -0.068 -3.367 1.00 93.88 91 GLU A O 1
ATOM 686 N N . ALA A 1 92 ? 8.424 -2.193 -3.508 1.00 95.81 92 ALA A N 1
ATOM 687 C CA . ALA A 1 92 ? 7.281 -1.872 -4.340 1.00 95.81 92 ALA A CA 1
ATOM 688 C C . ALA A 1 92 ? 6.211 -1.187 -3.480 1.00 95.81 92 ALA A C 1
ATOM 690 O O . ALA A 1 92 ? 5.897 -1.642 -2.380 1.00 95.81 92 ALA A O 1
ATOM 691 N N . CYS A 1 93 ? 5.659 -0.092 -3.989 1.00 96.12 93 CYS A N 1
ATOM 692 C CA . CYS A 1 93 ? 4.689 0.730 -3.289 1.00 96.12 93 CYS A CA 1
ATOM 693 C C . CYS A 1 93 ? 3.633 1.289 -4.246 1.00 96.12 93 CYS A C 1
ATOM 695 O O . CYS A 1 93 ? 3.938 1.685 -5.376 1.00 96.12 93 CYS A O 1
ATOM 697 N N . ALA A 1 94 ? 2.403 1.349 -3.761 1.00 95.94 94 ALA A N 1
ATOM 698 C CA . ALA A 1 94 ? 1.249 1.962 -4.385 1.00 95.94 94 ALA A CA 1
ATOM 699 C C . ALA A 1 94 ? 0.433 2.678 -3.293 1.00 95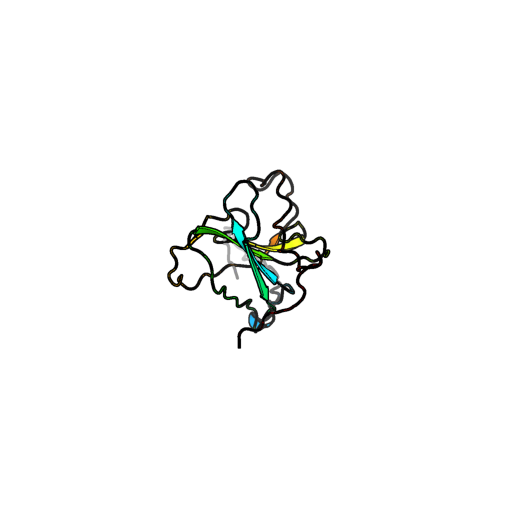.94 94 ALA A C 1
ATOM 701 O O . ALA A 1 94 ? 0.029 2.065 -2.313 1.00 95.94 94 ALA A O 1
ATOM 702 N N . GLU A 1 95 ? 0.175 3.967 -3.443 1.00 95.00 95 GLU A N 1
ATOM 703 C CA . GLU A 1 95 ? -0.598 4.800 -2.521 1.00 95.00 95 GLU A CA 1
ATOM 704 C C . GLU A 1 95 ? -1.701 5.492 -3.326 1.00 95.00 95 GLU A C 1
ATOM 706 O O . GLU A 1 95 ? -1.452 5.983 -4.429 1.00 95.00 95 GLU A O 1
ATOM 711 N N . TYR A 1 96 ? -2.936 5.485 -2.820 1.00 94.50 96 TYR A N 1
ATOM 712 C CA . TYR A 1 96 ? -4.059 6.084 -3.537 1.00 94.50 96 TYR A 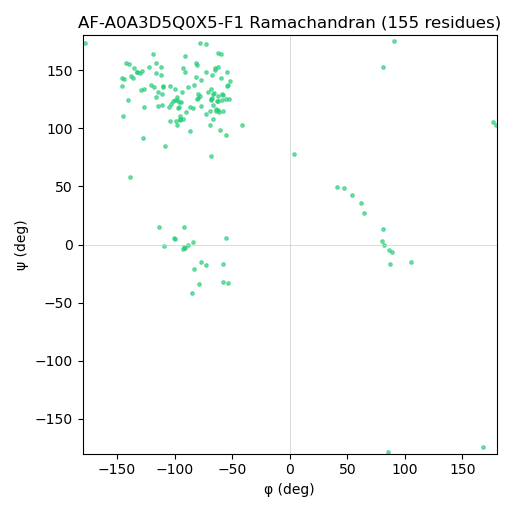CA 1
ATOM 713 C C . TYR A 1 96 ? -4.188 7.575 -3.196 1.00 94.50 96 TYR A C 1
ATOM 715 O O . TYR A 1 96 ? -4.170 7.916 -2.011 1.00 94.50 96 TYR A O 1
ATOM 723 N N . PRO A 1 97 ? -4.406 8.460 -4.186 1.00 93.00 97 PRO A N 1
ATOM 724 C CA . PRO A 1 97 ? -4.370 8.187 -5.627 1.00 93.00 97 PRO A CA 1
ATOM 725 C C . PRO A 1 97 ? -2.947 8.215 -6.206 1.00 93.00 97 PRO A C 1
ATOM 727 O O . PRO A 1 97 ? -2.714 7.668 -7.284 1.00 93.00 97 PRO A O 1
ATOM 730 N N . VAL A 1 98 ? -2.006 8.869 -5.513 1.00 90.12 98 VAL A N 1
ATOM 731 C CA . VAL A 1 98 ? -0.648 9.120 -6.004 1.00 90.12 98 VAL A CA 1
ATOM 732 C C . VAL A 1 98 ? 0.402 8.681 -4.983 1.00 90.12 98 VAL A C 1
ATOM 734 O O . VAL A 1 98 ? 0.362 9.055 -3.811 1.00 90.12 98 VAL A O 1
ATOM 737 N N . ASN A 1 99 ? 1.413 7.955 -5.466 1.00 88.44 99 ASN A N 1
ATOM 738 C CA . ASN A 1 99 ? 2.593 7.580 -4.684 1.00 88.44 99 ASN A CA 1
ATOM 739 C C . ASN A 1 99 ? 3.315 8.820 -4.141 1.00 88.44 99 ASN A C 1
ATOM 741 O O . ASN A 1 99 ? 3.650 9.741 -4.882 1.00 88.44 99 ASN A O 1
ATOM 745 N N . GLY A 1 100 ? 3.576 8.828 -2.839 1.00 86.00 100 GLY A N 1
ATOM 746 C CA . GLY A 1 100 ? 4.153 9.943 -2.094 1.00 86.00 100 GLY A CA 1
ATOM 747 C C . GLY A 1 100 ? 3.128 10.955 -1.587 1.00 86.00 100 GLY A C 1
ATOM 748 O O . GLY A 1 100 ? 3.452 11.705 -0.666 1.00 86.00 100 GLY A O 1
ATOM 749 N N . LEU A 1 101 ? 1.906 10.946 -2.124 1.00 88.94 101 LEU A N 1
ATOM 750 C CA . LEU A 1 101 ? 0.867 11.937 -1.850 1.00 88.94 101 LEU A CA 1
ATOM 751 C C . LEU A 1 101 ? -0.525 11.278 -1.694 1.00 88.94 101 LEU A C 1
ATOM 753 O O . LEU A 1 101 ? -1.441 11.584 -2.457 1.00 88.94 101 LEU A O 1
ATOM 757 N N . PRO A 1 102 ? -0.705 10.340 -0.741 1.00 91.50 102 PRO A N 1
ATOM 758 C CA . PRO A 1 102 ? -1.992 9.697 -0.534 1.00 91.50 102 PRO A CA 1
ATOM 759 C C . PRO A 1 102 ? -3.034 10.669 0.004 1.00 91.50 102 PRO A C 1
ATOM 761 O O . PRO A 1 102 ? -2.746 11.509 0.862 1.00 91.50 102 PRO A O 1
ATOM 764 N N . GLU A 1 103 ? -4.270 10.457 -0.425 1.00 93.25 103 GLU A N 1
ATOM 765 C CA . GLU A 1 103 ? -5.431 11.207 0.035 1.00 93.25 103 GLU A CA 1
ATOM 766 C C . GLU A 1 103 ? -6.409 10.285 0.776 1.00 93.25 103 GLU A C 1
ATOM 768 O O . GLU A 1 103 ? -6.514 9.098 0.446 1.00 93.25 103 GLU A O 1
ATOM 773 N N . PRO A 1 104 ? -7.134 10.797 1.788 1.00 94.25 104 PRO A N 1
ATOM 774 C CA . PRO A 1 104 ? -8.156 10.023 2.475 1.00 94.25 104 PRO A CA 1
ATOM 775 C C . PRO A 1 104 ? -9.300 9.616 1.545 1.00 94.25 104 PRO A C 1
ATOM 777 O O . PRO A 1 104 ? -10.010 10.456 0.995 1.00 94.25 104 PRO A O 1
ATOM 780 N N . LEU A 1 105 ? -9.541 8.316 1.464 1.00 93.19 105 LEU A N 1
ATOM 781 C CA . LEU A 1 105 ? -10.766 7.732 0.947 1.00 93.19 105 LEU A CA 1
ATOM 782 C C . LEU A 1 105 ? -11.851 7.824 2.024 1.00 93.19 105 LEU A C 1
ATOM 784 O O . LEU A 1 105 ? -11.633 7.386 3.156 1.00 93.19 105 LEU A O 1
ATOM 788 N N . VAL A 1 106 ? -13.015 8.371 1.680 1.00 93.69 106 VAL A N 1
ATOM 789 C CA . VAL A 1 106 ? -14.200 8.347 2.547 1.00 93.69 106 VAL A CA 1
ATOM 790 C C . VAL A 1 106 ? -15.051 7.145 2.156 1.00 93.69 106 VAL A C 1
ATOM 792 O O . VAL A 1 106 ? -15.431 7.008 0.995 1.00 93.69 106 VAL A O 1
ATOM 795 N N . PHE A 1 107 ? -15.314 6.265 3.114 1.00 93.06 107 PHE A N 1
ATOM 796 C CA . PHE A 1 107 ? -16.177 5.105 2.956 1.00 93.06 107 PHE A CA 1
ATOM 797 C C . PHE A 1 107 ? -17.400 5.278 3.851 1.00 93.06 107 PHE A C 1
ATOM 799 O O . PHE A 1 107 ? -17.254 5.350 5.068 1.00 93.06 107 PHE A O 1
ATOM 806 N N . ASP A 1 108 ? -18.595 5.320 3.268 1.00 91.00 108 ASP A N 1
ATOM 807 C CA . ASP A 1 108 ? -19.836 5.580 4.011 1.00 91.00 108 ASP A CA 1
ATOM 808 C C . ASP A 1 108 ? -20.644 4.302 4.316 1.00 91.00 108 ASP A C 1
ATOM 810 O O . ASP A 1 108 ? -21.729 4.373 4.886 1.00 91.00 108 ASP A O 1
ATOM 814 N N . GLY A 1 109 ? -20.104 3.120 3.992 1.00 84.69 109 GLY A N 1
ATOM 815 C CA . GLY A 1 109 ? -20.769 1.820 4.179 1.00 84.69 109 GLY A CA 1
ATOM 816 C C . GLY A 1 109 ? -21.287 1.188 2.886 1.00 84.69 109 GLY A C 1
ATOM 817 O O . GLY A 1 109 ? -21.554 -0.012 2.866 1.00 84.69 109 GLY A O 1
ATOM 818 N N . ASP A 1 110 ? -21.369 1.968 1.809 1.00 84.25 110 ASP A N 1
ATOM 819 C CA . ASP A 1 110 ? -21.762 1.509 0.475 1.00 84.25 110 ASP A CA 1
ATOM 820 C C . ASP A 1 110 ? -20.559 1.075 -0.369 1.00 84.25 110 ASP A C 1
ATOM 822 O O . ASP A 1 110 ? -19.419 1.446 -0.104 1.00 84.25 110 ASP A O 1
ATOM 826 N N . SER A 1 111 ? -20.807 0.313 -1.437 1.00 80.69 111 SER A N 1
ATOM 827 C CA . SER A 1 111 ? -19.762 -0.096 -2.380 1.00 80.69 111 SER A CA 1
ATOM 828 C C . SER A 1 111 ? -19.066 1.118 -3.001 1.00 80.69 111 SER A C 1
ATOM 830 O O . SER A 1 111 ? -19.714 2.002 -3.561 1.00 80.69 111 SER A O 1
ATOM 832 N N . LEU A 1 112 ? -17.736 1.131 -2.961 1.00 80.38 112 LEU A N 1
ATOM 833 C CA . LEU A 1 112 ? -16.950 2.119 -3.694 1.00 80.38 112 LEU A CA 1
ATOM 834 C C . LEU A 1 112 ? -16.819 1.728 -5.170 1.00 80.38 112 LEU A C 1
ATOM 836 O O . LEU A 1 112 ? -16.880 0.537 -5.494 1.00 80.38 112 LEU A O 1
ATOM 840 N N . PRO A 1 113 ? -16.610 2.706 -6.071 1.00 79.06 113 PRO A N 1
ATOM 841 C CA . PRO A 1 113 ? -16.227 2.412 -7.447 1.00 79.06 113 PRO A CA 1
ATOM 842 C C . PRO A 1 113 ? -14.904 1.638 -7.494 1.00 79.06 113 PRO A C 1
ATOM 844 O O . PRO A 1 113 ? -14.140 1.622 -6.529 1.00 79.06 113 PRO A O 1
ATOM 847 N N . GLU A 1 114 ? -14.616 1.020 -8.640 1.00 84.44 114 GLU A N 1
ATOM 848 C CA . GLU A 1 114 ? -13.332 0.358 -8.867 1.00 84.44 114 GLU A CA 1
ATOM 849 C C . GLU A 1 114 ? -12.183 1.364 -8.690 1.00 84.44 114 GLU A C 1
ATOM 851 O O . GLU A 1 114 ? -12.070 2.345 -9.428 1.00 84.44 114 GLU A O 1
ATOM 856 N N . LEU A 1 115 ? -11.345 1.133 -7.676 1.00 88.88 115 LEU A N 1
ATOM 857 C CA . LEU A 1 115 ? -10.169 1.948 -7.389 1.00 88.88 115 LEU A CA 1
ATOM 858 C C . LEU A 1 115 ? -8.933 1.279 -7.982 1.00 88.88 115 LEU A C 1
ATOM 860 O O . LEU A 1 115 ? -8.630 0.126 -7.675 1.00 88.88 115 LEU A O 1
ATOM 864 N N . SER A 1 116 ? -8.177 2.025 -8.782 1.00 89.50 116 SER A N 1
ATOM 865 C CA . SER A 1 116 ? -6.898 1.575 -9.328 1.00 89.50 116 SER A CA 1
ATOM 866 C C . SER A 1 116 ? -5.737 2.330 -8.691 1.00 89.50 116 SER A C 1
ATOM 868 O O . SER A 1 116 ? -5.778 3.557 -8.598 1.00 89.50 116 SER A O 1
ATOM 870 N N . LEU A 1 117 ? -4.671 1.612 -8.340 1.00 93.00 117 LEU A N 1
ATOM 871 C CA . LEU A 1 117 ? -3.391 2.193 -7.945 1.00 93.00 117 LEU A CA 1
ATOM 872 C C . LEU A 1 117 ? -2.277 1.684 -8.858 1.00 93.00 117 LEU A C 1
ATOM 874 O O . LEU A 1 117 ? -2.351 0.573 -9.380 1.00 93.00 117 LEU A O 1
ATOM 878 N N . SER A 1 118 ? -1.219 2.479 -9.017 1.00 92.62 118 SER A N 1
ATOM 879 C CA . SER A 1 118 ? -0.033 2.077 -9.778 1.00 92.62 118 SER A CA 1
ATOM 880 C C . SER A 1 118 ? 1.130 1.742 -8.851 1.00 92.62 118 SER A C 1
ATOM 882 O O . SER A 1 118 ? 1.650 2.609 -8.147 1.00 92.62 118 SER A O 1
ATOM 884 N N . THR A 1 119 ? 1.581 0.491 -8.901 1.00 94.25 119 THR A N 1
ATOM 885 C CA . THR A 1 119 ? 2.786 0.054 -8.193 1.00 94.25 119 THR A CA 1
ATOM 886 C C . THR A 1 119 ? 4.040 0.631 -8.846 1.00 94.25 119 THR A C 1
ATOM 888 O O . THR A 1 119 ? 4.249 0.520 -10.055 1.00 94.25 119 THR A O 1
ATOM 891 N N . SER A 1 120 ? 4.916 1.207 -8.028 1.00 92.38 120 SER A N 1
ATOM 892 C CA . SER A 1 120 ? 6.260 1.642 -8.410 1.00 92.38 120 SER A CA 1
ATOM 893 C C . SER A 1 120 ? 7.244 1.380 -7.274 1.00 92.38 120 SER A C 1
ATOM 895 O O . SER A 1 120 ? 6.844 1.313 -6.116 1.00 92.38 120 SER A O 1
ATOM 897 N N . PHE A 1 121 ? 8.534 1.257 -7.578 1.00 90.69 121 PHE A N 1
ATOM 898 C CA . PHE A 1 121 ? 9.543 1.100 -6.533 1.00 90.69 121 PHE A CA 1
ATOM 899 C C . PHE A 1 121 ? 9.880 2.445 -5.893 1.00 90.69 121 PHE A C 1
ATOM 901 O O . PHE A 1 121 ? 10.266 3.397 -6.585 1.00 90.69 121 PHE A O 1
ATOM 908 N N . ARG A 1 122 ? 9.770 2.510 -4.564 1.00 85.56 122 ARG A N 1
ATOM 909 C CA . ARG A 1 122 ? 10.212 3.655 -3.767 1.00 85.56 122 ARG A CA 1
ATOM 910 C C . ARG A 1 122 ? 11.716 3.813 -3.939 1.00 85.56 122 ARG A C 1
ATOM 912 O O . ARG A 1 122 ? 12.506 2.948 -3.568 1.00 85.56 122 ARG A O 1
ATOM 919 N N . ARG A 1 123 ? 12.122 4.932 -4.530 1.00 78.56 123 ARG A N 1
ATOM 920 C CA . ARG A 1 123 ? 13.537 5.283 -4.652 1.00 78.56 123 ARG A CA 1
ATOM 921 C C . ARG A 1 123 ? 14.011 5.907 -3.342 1.00 78.56 123 ARG A C 1
ATOM 923 O O . ARG A 1 123 ? 13.250 6.681 -2.761 1.00 78.56 123 ARG A O 1
ATOM 930 N N . PRO A 1 124 ? 15.264 5.658 -2.926 1.00 67.81 124 PRO A N 1
ATOM 931 C CA . PRO A 1 124 ? 15.885 6.460 -1.886 1.00 67.81 124 PRO A CA 1
ATOM 932 C C . PRO A 1 124 ? 15.771 7.933 -2.274 1.00 67.81 124 PRO A C 1
ATOM 934 O O . PRO A 1 124 ? 16.172 8.322 -3.375 1.00 67.81 124 PRO A O 1
ATOM 937 N N . THR A 1 125 ? 15.206 8.758 -1.398 1.00 59.25 125 THR A N 1
ATOM 938 C CA . THR A 1 125 ? 15.200 10.203 -1.614 1.00 59.25 125 THR A CA 1
ATOM 939 C C . THR A 1 125 ? 16.638 10.702 -1.536 1.00 59.25 125 THR A C 1
ATOM 941 O O . THR A 1 125 ? 17.222 10.764 -0.456 1.00 59.25 125 THR A O 1
ATOM 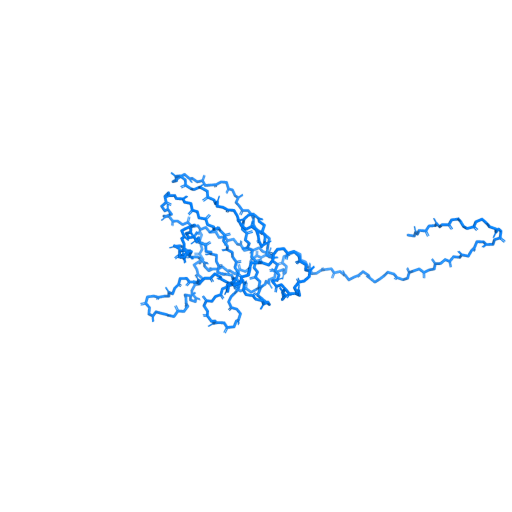944 N N . ILE A 1 126 ? 17.216 11.078 -2.677 1.00 52.62 126 ILE A N 1
ATOM 945 C CA . ILE A 1 126 ? 18.274 12.089 -2.680 1.00 52.62 126 ILE A CA 1
ATOM 946 C C . ILE A 1 126 ? 17.548 13.373 -2.286 1.00 52.62 126 ILE A C 1
ATOM 948 O O . ILE A 1 126 ? 16.546 13.699 -2.921 1.00 52.62 126 ILE A O 1
ATOM 952 N N . SER A 1 127 ? 17.999 14.074 -1.249 1.00 49.69 127 SER A N 1
ATOM 953 C CA . SER A 1 127 ? 17.311 15.206 -0.594 1.00 49.69 127 SER A CA 1
ATOM 954 C C . SER A 1 127 ? 16.895 16.389 -1.501 1.00 49.69 127 SER A C 1
ATOM 956 O O . SER A 1 127 ? 16.438 17.405 -0.993 1.00 49.69 127 SER A O 1
ATOM 958 N N . ALA A 1 128 ? 17.072 16.290 -2.821 1.00 42.94 128 ALA A N 1
ATOM 959 C CA . ALA A 1 128 ? 16.910 17.337 -3.823 1.00 42.94 128 ALA A CA 1
ATOM 960 C C . ALA A 1 128 ? 15.688 17.185 -4.763 1.00 42.94 128 ALA A C 1
ATOM 962 O O . ALA A 1 128 ? 15.507 18.044 -5.622 1.00 42.94 128 ALA A O 1
ATOM 963 N N . LEU A 1 129 ? 14.853 16.139 -4.658 1.00 47.16 129 LEU A N 1
ATOM 964 C CA . LEU A 1 129 ? 13.719 15.917 -5.578 1.00 47.16 129 LEU A CA 1
ATOM 965 C C . LEU A 1 129 ? 12.386 15.715 -4.833 1.00 47.16 129 LEU A C 1
ATOM 967 O O . LEU A 1 129 ? 12.017 14.587 -4.519 1.00 47.16 129 LEU A O 1
ATOM 971 N N . GLY A 1 130 ? 11.654 16.814 -4.619 1.00 45.72 130 GLY A N 1
ATOM 972 C CA . GLY A 1 130 ? 10.273 16.824 -4.113 1.00 45.72 130 GLY A CA 1
ATOM 973 C C . GLY A 1 130 ? 10.143 16.671 -2.595 1.00 45.72 130 GLY A C 1
ATOM 974 O O . GLY A 1 130 ? 11.022 16.097 -1.959 1.00 45.72 130 GLY A O 1
ATOM 975 N N . GLU A 1 131 ? 9.052 17.220 -2.039 1.00 49.91 131 GLU A N 1
ATOM 976 C CA . GLU A 1 131 ? 8.694 17.208 -0.607 1.00 49.91 131 GLU A CA 1
ATOM 977 C C . GLU A 1 131 ? 8.971 15.829 0.024 1.00 49.91 131 GLU A C 1
ATOM 979 O O . GLU A 1 131 ? 8.208 14.878 -0.186 1.00 49.91 131 GLU A O 1
ATOM 984 N N . PRO A 1 132 ? 10.063 15.670 0.791 1.00 60.75 132 PRO A N 1
ATOM 985 C CA . PRO A 1 132 ? 10.312 14.433 1.499 1.00 60.75 132 PRO A CA 1
ATOM 986 C C . PRO A 1 132 ? 9.214 14.284 2.549 1.00 60.75 132 PRO A C 1
ATOM 988 O O . PRO A 1 132 ? 8.998 15.194 3.349 1.00 60.75 132 PRO A O 1
ATOM 991 N N . ARG A 1 133 ? 8.565 13.116 2.623 1.00 68.00 133 ARG A N 1
ATOM 992 C CA . ARG A 1 133 ? 7.833 12.726 3.836 1.00 68.00 133 ARG A CA 1
ATOM 993 C C . ARG A 1 133 ? 8.866 12.476 4.936 1.00 68.00 133 ARG A C 1
ATOM 995 O O . ARG A 1 133 ? 9.260 11.338 5.185 1.00 68.00 133 ARG A O 1
ATOM 1002 N N . TYR A 1 134 ? 9.402 13.553 5.503 1.00 63.81 134 TYR A N 1
ATOM 1003 C CA . TYR A 1 134 ? 10.485 13.499 6.473 1.00 63.81 134 TYR A CA 1
ATOM 1004 C C . TYR A 1 134 ? 10.046 12.658 7.674 1.00 63.81 134 TYR A C 1
ATOM 1006 O O . TYR A 1 134 ? 9.005 12.914 8.273 1.00 63.81 134 TYR A O 1
ATOM 1014 N N . GLY A 1 135 ? 10.820 11.621 7.995 1.00 72.81 135 GLY A N 1
ATOM 1015 C CA . GLY A 1 135 ? 10.489 10.684 9.070 1.00 72.81 135 GLY A CA 1
ATOM 1016 C C . GLY A 1 135 ? 9.465 9.600 8.711 1.00 72.81 135 GLY A C 1
ATOM 1017 O O . GLY A 1 135 ? 9.138 8.792 9.577 1.00 72.81 135 GLY A O 1
ATOM 1018 N N . PHE A 1 136 ? 8.982 9.522 7.466 1.00 83.50 136 PHE A N 1
ATOM 1019 C CA . PHE A 1 136 ? 8.155 8.398 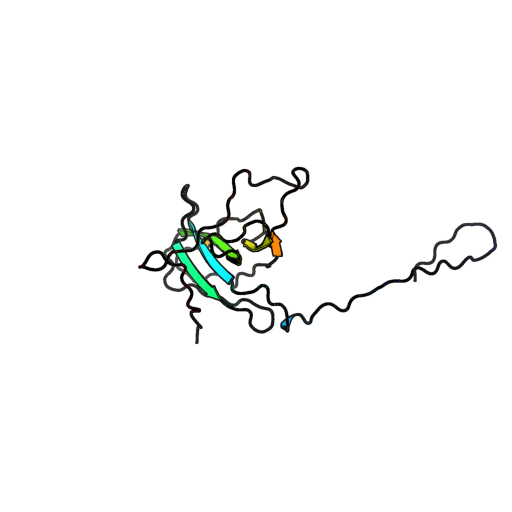7.025 1.00 83.50 136 PHE A CA 1
ATOM 1020 C C . PHE A 1 136 ? 8.981 7.110 6.975 1.00 83.50 136 PHE A C 1
ATOM 1022 O O . PHE A 1 136 ? 10.032 7.055 6.337 1.00 83.50 136 PHE A O 1
ATOM 1029 N N . ARG A 1 137 ? 8.487 6.073 7.655 1.00 86.19 137 ARG A N 1
ATOM 1030 C CA . ARG A 1 137 ? 9.159 4.776 7.812 1.00 86.19 137 ARG A CA 1
ATOM 1031 C C . ARG A 1 137 ? 8.426 3.623 7.121 1.00 86.19 137 ARG A C 1
ATOM 1033 O O . ARG A 1 137 ? 8.682 2.478 7.451 1.00 86.19 137 ARG A O 1
ATOM 1040 N N . GLY A 1 138 ? 7.481 3.916 6.233 1.00 91.25 138 GLY A N 1
ATOM 1041 C CA . GLY A 1 138 ? 6.596 2.897 5.675 1.00 91.25 138 GLY A CA 1
ATOM 1042 C C . GLY A 1 138 ? 5.311 2.704 6.481 1.00 91.25 138 GLY A C 1
ATOM 1043 O O . GLY A 1 138 ? 5.107 3.303 7.542 1.00 91.25 138 GLY A O 1
ATOM 1044 N N . TYR A 1 139 ? 4.433 1.860 5.949 1.00 94.31 139 TYR A N 1
ATOM 1045 C CA . TYR A 1 139 ? 3.159 1.492 6.563 1.00 94.31 139 TYR A CA 1
ATOM 1046 C C . TYR A 1 139 ? 3.280 0.147 7.259 1.00 94.31 139 TYR A C 1
ATOM 1048 O O . TYR A 1 139 ? 3.809 -0.805 6.694 1.00 94.31 139 TYR A O 1
ATOM 1056 N N . ARG A 1 140 ? 2.776 0.049 8.488 1.00 95.19 140 ARG A N 1
ATOM 1057 C CA . ARG A 1 140 ? 2.879 -1.184 9.269 1.00 95.19 140 ARG A CA 1
ATOM 1058 C C . ARG A 1 140 ? 1.815 -2.185 8.849 1.00 95.19 140 ARG A C 1
ATOM 1060 O O . ARG A 1 140 ? 0.628 -1.880 8.920 1.00 95.19 140 ARG A O 1
ATOM 1067 N N . ILE A 1 141 ? 2.219 -3.396 8.485 1.00 94.69 141 ILE A N 1
ATOM 1068 C CA . ILE A 1 141 ? 1.269 -4.486 8.245 1.00 94.69 141 ILE A CA 1
ATOM 1069 C C . ILE A 1 141 ? 0.554 -4.860 9.549 1.00 94.69 141 ILE A C 1
ATOM 1071 O O . ILE A 1 141 ? 1.102 -4.731 10.647 1.00 94.69 141 ILE A O 1
ATOM 1075 N N . LYS A 1 142 ? -0.674 -5.362 9.441 1.00 89.25 142 LYS A N 1
ATOM 1076 C CA . LYS A 1 142 ? -1.396 -5.954 10.562 1.00 89.25 142 LYS A CA 1
ATOM 1077 C C . LYS A 1 142 ? -0.675 -7.245 10.978 1.00 89.25 142 LYS A C 1
ATOM 1079 O O . LYS A 1 142 ? -0.553 -8.157 10.149 1.00 89.25 142 LYS A O 1
ATOM 1084 N N . PRO A 1 143 ? -0.191 -7.351 12.227 1.00 77.06 143 PRO A N 1
ATOM 1085 C CA . PRO A 1 143 ? 0.405 -8.587 12.705 1.00 77.06 143 PRO A CA 1
ATOM 1086 C C . PRO A 1 143 ? -0.663 -9.687 12.759 1.00 77.06 143 PRO A C 1
ATOM 1088 O O . PRO A 1 143 ? -1.852 -9.432 12.968 1.00 77.06 143 PRO A O 1
ATOM 1091 N N . ALA A 1 144 ? -0.243 -10.930 12.571 1.00 64.38 144 ALA A N 1
ATOM 1092 C CA . ALA A 1 144 ? -1.031 -12.101 12.901 1.00 64.38 144 ALA A CA 1
ATOM 1093 C C . ALA A 1 144 ? -1.298 -12.126 14.412 1.00 64.38 144 ALA A C 1
ATOM 1095 O O . ALA A 1 144 ? -0.650 -11.437 15.199 1.00 64.38 144 ALA A O 1
ATOM 1096 N N . SER A 1 145 ? -2.257 -12.947 14.831 1.00 55.12 145 SER A N 1
ATOM 1097 C CA . SER A 1 145 ? -2.650 -13.089 16.239 1.00 55.12 145 SER A CA 1
ATOM 1098 C C . SER A 1 145 ? -1.510 -13.520 17.175 1.00 55.12 145 SER A C 1
ATOM 1100 O O . SER A 1 145 ? -1.640 -13.374 18.383 1.00 55.12 145 SER A O 1
ATOM 1102 N N . ASP A 1 146 ? -0.411 -14.051 16.632 1.00 54.38 146 ASP A N 1
ATOM 1103 C CA . ASP A 1 146 ? 0.809 -14.438 17.350 1.00 54.38 146 ASP A CA 1
ATOM 1104 C C . ASP A 1 146 ? 1.947 -13.397 17.243 1.00 54.38 146 ASP A C 1
ATOM 1106 O O . ASP A 1 146 ? 3.054 -13.647 17.714 1.00 54.38 146 ASP A O 1
ATOM 1110 N N . GLY A 1 147 ? 1.696 -12.240 16.620 1.00 49.47 147 GLY A N 1
ATOM 1111 C CA . GLY A 1 147 ? 2.692 -11.194 16.373 1.00 49.47 147 GLY A CA 1
ATOM 1112 C C . GLY A 1 147 ? 3.511 -11.362 15.085 1.00 49.47 147 GLY A C 1
ATOM 1113 O O . GLY A 1 147 ? 4.275 -10.461 14.747 1.00 49.47 147 GLY A O 1
ATOM 1114 N N . SER A 1 148 ? 3.354 -12.460 14.339 1.00 49.81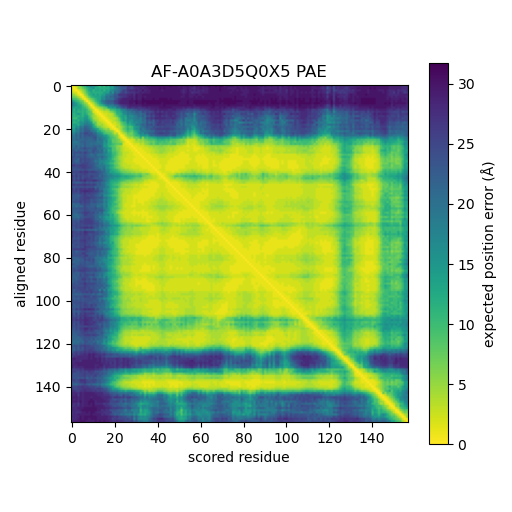 148 SER A N 1
ATOM 1115 C CA . SER A 1 148 ? 4.074 -12.701 13.077 1.00 49.81 148 SER A CA 1
ATOM 1116 C C . SER A 1 148 ? 3.419 -11.984 11.888 1.00 49.81 148 SER A C 1
ATOM 1118 O O . SER A 1 148 ? 2.216 -11.767 11.903 1.00 49.81 148 SER A O 1
ATOM 1120 N N . PRO A 1 149 ? 4.124 -11.666 10.791 1.00 53.22 149 PRO A N 1
ATOM 1121 C CA . PRO A 1 149 ? 3.486 -11.193 9.557 1.00 53.22 149 PRO A CA 1
ATOM 1122 C C . PRO A 1 149 ? 2.407 -12.171 9.059 1.00 53.22 149 PRO A C 1
ATOM 1124 O O . PRO A 1 149 ? 2.637 -13.383 9.025 1.00 53.22 149 PRO A O 1
ATOM 1127 N N . ILE A 1 150 ? 1.234 -11.684 8.632 1.00 58.25 150 ILE A N 1
ATOM 1128 C CA . ILE A 1 150 ? 0.212 -12.546 8.011 1.00 58.25 150 ILE A CA 1
ATOM 1129 C C . ILE A 1 150 ? 0.730 -13.009 6.640 1.00 58.25 150 ILE A C 1
ATOM 1131 O O . ILE A 1 150 ? 0.691 -12.264 5.669 1.00 58.25 150 ILE A O 1
ATOM 1135 N N . LYS A 1 151 ? 1.197 -14.262 6.552 1.00 54.09 151 LYS A N 1
ATOM 1136 C CA . LYS A 1 151 ? 1.776 -14.861 5.329 1.00 54.09 151 LYS A CA 1
ATOM 1137 C C . LYS A 1 151 ? 0.759 -15.526 4.390 1.00 54.09 151 LYS A C 1
ATOM 1139 O O . LYS A 1 151 ? 1.156 -16.096 3.378 1.00 54.09 151 LYS A O 1
ATOM 1144 N N . ARG A 1 152 ? -0.535 -15.535 4.732 1.00 55.25 152 ARG A N 1
ATOM 1145 C CA . ARG A 1 152 ? -1.561 -16.255 3.957 1.00 55.25 152 ARG A CA 1
ATOM 1146 C C . ARG A 1 152 ? -2.277 -15.323 2.985 1.00 55.25 152 ARG A C 1
ATOM 1148 O O . ARG A 1 152 ? -2.957 -14.396 3.414 1.00 55.25 152 ARG A O 1
ATOM 1155 N N . VAL A 1 153 ? -2.148 -15.629 1.696 1.00 53.72 153 VAL A N 1
ATOM 1156 C CA . VAL A 1 153 ? -2.979 -15.073 0.623 1.00 53.72 153 VAL A CA 1
ATOM 1157 C C . VAL A 1 153 ? -4.419 -15.509 0.886 1.00 53.72 153 VAL A C 1
ATOM 1159 O O . VAL A 1 153 ? -4.686 -16.704 1.017 1.00 53.72 153 VAL A O 1
ATOM 1162 N N . ARG A 1 154 ? -5.346 -14.554 1.002 1.00 54.06 154 ARG A N 1
ATOM 1163 C CA . ARG A 1 154 ? -6.772 -14.869 0.881 1.00 54.06 154 ARG A CA 1
ATOM 1164 C C . ARG A 1 154 ? -7.091 -14.801 -0.603 1.00 54.06 154 ARG A C 1
ATOM 1166 O O . ARG A 1 154 ? -7.253 -13.713 -1.141 1.00 54.06 154 ARG A O 1
ATOM 1173 N N . THR A 1 155 ? -7.116 -15.949 -1.266 1.00 42.28 155 THR A N 1
ATOM 1174 C CA . THR A 1 155 ? -7.745 -16.063 -2.579 1.00 42.28 155 THR A CA 1
ATOM 1175 C C . THR A 1 155 ? -9.233 -15.796 -2.394 1.00 42.28 155 THR A C 1
ATOM 1177 O O . THR A 1 155 ? -9.904 -16.512 -1.656 1.00 42.28 155 THR A O 1
ATOM 1180 N N . SER A 1 156 ? -9.725 -14.711 -2.987 1.00 43.97 156 SER A N 1
ATOM 1181 C CA . SER A 1 156 ? -11.145 -14.569 -3.284 1.00 43.97 156 SER A CA 1
ATOM 1182 C C . SER A 1 156 ? -11.475 -15.575 -4.385 1.00 43.97 156 SER A C 1
ATOM 1184 O O . SER A 1 156 ? -10.903 -15.462 -5.473 1.00 43.97 156 SER A O 1
ATOM 1186 N N . ASP A 1 157 ? -12.310 -16.563 -4.065 1.00 35.81 157 ASP A N 1
ATOM 1187 C CA . ASP A 1 157 ? -12.972 -17.426 -5.052 1.00 35.81 157 ASP A CA 1
ATOM 1188 C C . ASP A 1 157 ? -13.949 -16.619 -5.923 1.00 35.81 157 ASP A C 1
ATOM 1190 O O . ASP A 1 157 ? -14.560 -15.657 -5.391 1.00 35.81 157 ASP A O 1
#